Protein AF-A0AAE1VVD5-F1 (afdb_monomer)

Nearest PDB structures (foldseek):
  3zjc-assembly3_E  TM=7.729E-01  e=5.465E-01  Homo sapiens

Mean predicted aligned error: 11.94 Å

Radius of gyration: 43.16 Å; Cα contacts (8 Å, |Δi|>4): 13; chains: 1; bounding box: 102×28×94 Å

Solvent-accessible surface area (backbone atoms only — not comparable to full-atom values): 7181 Å² total; per-residue (Å²): 132,78,80,88,71,78,80,79,81,70,90,81,67,84,54,65,67,60,53,52,48,47,51,50,55,48,51,52,51,50,52,52,50,34,59,75,46,74,68,51,73,96,79,51,72,67,62,52,49,52,55,53,50,51,52,50,51,52,52,52,49,53,55,49,51,55,52,48,49,54,50,50,53,52,53,53,60,68,48,48,60,60,51,55,53,51,53,55,49,52,52,51,52,52,52,52,49,53,52,51,54,50,52,52,50,54,55,50,55,52,48,54,50,53,51,56,55,56,59,64,74,75,114

Organism: NCBI:txid243964

Foldseek 3Di:
DLVPLDADDPPPDPDPVNVVVSVVSNVVSVVVVCVVVVNDDDDDPVNVVVVVVVVVVVVVVVVVVVVVVVVVVVVVVVVVVVVVVVVVVVVVVVVVVVVVVVVVVVVVVVVVVVVVVVVVVVD

InterPro domains:
  IPR006703 AIG1-type guanine nucleotide-binding (G) domain [PF04548] (1-55)
  IPR027417 P-loop containing nucleoside triphosphate hydrolase [G3DSA:3.40.50.300] (1-60)

pLDDT: mean 93.08, std 8.27, range [49.59, 98.19]

Structure (mmCIF, N/CA/C/O backbone):
data_AF-A0AAE1VVD5-F1
#
_entry.id   AF-A0AAE1VVD5-F1
#
loop_
_atom_site.group_PDB
_atom_site.id
_atom_site.type_symbol
_atom_site.label_atom_id
_atom_site.label_alt_id
_atom_site.label_comp_id
_atom_site.label_asym_id
_atom_site.label_entity_id
_atom_site.label_seq_id
_atom_site.pdbx_PDB_ins_code
_atom_site.Cartn_x
_atom_site.Cartn_y
_atom_site.Cartn_z
_atom_site.occupancy
_atom_site.B_iso_or_equiv
_atom_site.auth_seq_id
_atom_site.auth_comp_id
_atom_site.auth_asym_id
_atom_site.auth_atom_id
_atom_site.pdbx_PDB_model_num
ATOM 1 N N . MET A 1 1 ? -30.785 6.783 23.786 1.00 73.50 1 MET A N 1
ATOM 2 C CA . MET A 1 1 ? -30.595 6.586 25.246 1.00 73.50 1 MET A CA 1
ATOM 3 C C . MET A 1 1 ? -29.580 5.465 25.476 1.00 73.50 1 MET A C 1
ATOM 5 O O . MET A 1 1 ? -29.684 4.441 24.811 1.00 73.50 1 MET A O 1
ATOM 9 N N . CYS A 1 2 ? -28.615 5.620 26.391 1.00 88.56 2 CYS A N 1
ATOM 10 C CA . CYS A 1 2 ? -27.529 4.641 26.606 1.00 88.56 2 CYS A CA 1
ATOM 11 C C . CYS A 1 2 ? -27.917 3.406 27.447 1.00 88.56 2 CYS A C 1
ATOM 13 O O . CYS A 1 2 ? -27.106 2.490 27.578 1.00 88.56 2 CYS A O 1
ATOM 15 N N . GLY A 1 3 ? -29.150 3.344 27.965 1.00 88.44 3 GLY A N 1
ATOM 16 C CA . GLY A 1 3 ? -29.723 2.156 28.611 1.00 88.44 3 GLY A CA 1
ATOM 17 C C . GLY A 1 3 ? -29.027 1.741 29.908 1.00 88.44 3 GLY A C 1
ATOM 18 O O . GLY A 1 3 ? -28.883 0.546 30.140 1.00 88.44 3 GLY A O 1
ATOM 19 N N . ASN A 1 4 ? -28.548 2.710 30.697 1.00 89.12 4 ASN A N 1
ATOM 20 C CA . ASN A 1 4 ? -27.816 2.501 31.956 1.00 89.12 4 ASN A CA 1
ATOM 21 C C . ASN A 1 4 ? -26.580 1.588 31.836 1.00 89.12 4 ASN A C 1
ATOM 23 O O . ASN A 1 4 ? -26.132 1.009 32.819 1.00 89.12 4 ASN A O 1
ATOM 27 N N . ARG A 1 5 ? -26.016 1.444 30.630 1.00 93.31 5 ARG A N 1
ATOM 28 C CA . ARG A 1 5 ? -24.746 0.741 30.410 1.00 93.31 5 ARG A CA 1
ATOM 29 C C . ARG A 1 5 ? -23.612 1.682 30.816 1.00 93.31 5 ARG A C 1
ATOM 31 O O . ARG A 1 5 ? -23.274 2.581 30.048 1.00 93.31 5 ARG A O 1
ATOM 38 N N . GLN A 1 6 ? -23.080 1.506 32.021 1.00 93.94 6 GLN A N 1
ATOM 39 C CA . GLN A 1 6 ? -22.030 2.337 32.607 1.00 93.94 6 GLN A CA 1
ATOM 40 C C . GLN A 1 6 ? -20.957 1.443 33.225 1.00 93.94 6 GLN A C 1
ATOM 42 O O . GLN A 1 6 ? -21.284 0.461 33.877 1.00 93.94 6 GLN A O 1
ATOM 47 N N . VAL A 1 7 ? -19.690 1.810 33.037 1.00 94.62 7 VAL A N 1
ATOM 48 C CA . VAL A 1 7 ? -18.535 1.149 33.658 1.00 94.62 7 VAL A CA 1
ATOM 49 C C . VAL A 1 7 ? -17.569 2.227 34.131 1.00 94.62 7 VAL A C 1
ATOM 51 O O . VAL A 1 7 ? -17.400 3.242 33.450 1.00 94.62 7 VAL A O 1
ATOM 54 N N . ILE A 1 8 ? -16.948 2.027 35.292 1.00 95.12 8 ILE A N 1
ATOM 55 C CA . ILE A 1 8 ? -15.956 2.947 35.858 1.00 95.12 8 ILE A CA 1
ATOM 56 C C . ILE A 1 8 ? -14.576 2.297 35.776 1.00 95.12 8 ILE A C 1
ATOM 58 O O . ILE A 1 8 ? -14.381 1.168 36.215 1.00 95.12 8 ILE A O 1
ATOM 62 N N . PHE A 1 9 ? -13.608 3.039 35.240 1.00 97.69 9 PHE A N 1
ATOM 63 C CA . PHE A 1 9 ? -12.223 2.596 35.124 1.00 97.69 9 PHE A CA 1
ATOM 64 C C . PHE A 1 9 ? -11.309 3.401 36.044 1.00 97.69 9 PHE A C 1
ATOM 66 O O . PHE A 1 9 ? -11.267 4.630 35.987 1.00 97.69 9 PHE A O 1
ATOM 73 N N . ASP A 1 10 ? -10.514 2.690 36.839 1.00 97.56 10 ASP A N 1
ATOM 74 C CA . ASP A 1 10 ? -9.346 3.246 37.517 1.00 97.56 10 ASP A CA 1
ATOM 75 C C . ASP A 1 10 ? -8.103 2.984 36.661 1.00 97.56 10 ASP A C 1
ATOM 77 O O . ASP A 1 10 ? -7.392 1.997 36.838 1.00 97.56 10 ASP A O 1
ATOM 81 N N . ASN A 1 11 ? -7.819 3.898 35.732 1.00 97.50 11 ASN A N 1
ATOM 82 C CA . ASN A 1 11 ? -6.675 3.786 34.820 1.00 97.50 11 ASN A CA 1
ATOM 83 C C . ASN A 1 11 ? -5.301 3.869 35.521 1.00 97.50 11 ASN A C 1
ATOM 85 O O . ASN A 1 11 ? -4.276 3.695 34.862 1.00 97.50 11 ASN A O 1
ATOM 89 N N . LYS A 1 12 ? -5.248 4.148 36.834 1.00 97.69 12 LYS A N 1
ATOM 90 C CA . LYS A 1 12 ? -4.001 4.231 37.615 1.00 97.69 12 LYS A CA 1
ATOM 91 C C . LYS A 1 12 ? -3.738 2.984 38.459 1.00 97.69 12 LYS A C 1
ATOM 93 O O . LYS A 1 12 ? -2.624 2.834 38.969 1.00 97.69 12 LYS A O 1
ATOM 98 N N . THR A 1 13 ? -4.715 2.086 38.611 1.00 96.50 13 THR A N 1
ATOM 99 C CA . THR A 1 13 ? -4.542 0.883 39.430 1.00 96.50 13 THR A CA 1
ATOM 100 C C . THR A 1 13 ? -3.426 -0.016 38.888 1.00 96.50 13 THR A C 1
ATOM 102 O O . THR A 1 13 ? -3.302 -0.261 37.684 1.00 96.50 13 THR A O 1
ATOM 105 N N . LYS A 1 14 ? -2.596 -0.544 39.792 1.00 97.56 14 LYS A N 1
ATOM 106 C CA . LYS A 1 14 ? -1.593 -1.579 39.479 1.00 97.56 14 LYS A CA 1
ATOM 107 C C . LYS A 1 14 ? -2.095 -2.992 39.785 1.00 97.56 14 LYS A C 1
ATOM 109 O O . LYS A 1 14 ? -1.458 -3.959 39.379 1.00 97.56 14 LYS A O 1
ATOM 114 N N . ASP A 1 15 ? -3.231 -3.096 40.468 1.00 98.19 15 ASP A N 1
ATOM 115 C CA . ASP A 1 15 ? -3.856 -4.355 40.856 1.00 98.19 15 ASP A CA 1
ATOM 116 C C . ASP A 1 15 ? -4.446 -5.060 39.626 1.00 98.19 15 ASP A C 1
ATOM 118 O O . ASP A 1 15 ? -5.346 -4.545 38.959 1.00 98.19 15 ASP A O 1
ATOM 122 N N . GLN A 1 16 ? -3.921 -6.246 39.323 1.00 97.62 16 GLN A N 1
ATOM 123 C CA . GLN A 1 16 ? -4.340 -7.041 38.170 1.00 97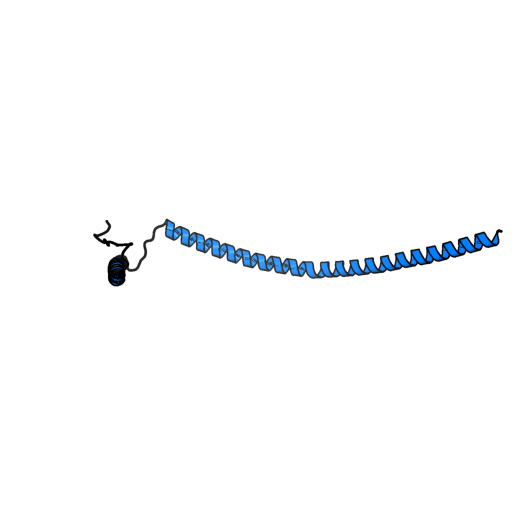.62 16 GLN A CA 1
ATOM 124 C C . GLN A 1 16 ? -5.760 -7.590 38.315 1.00 97.62 16 GLN A C 1
ATOM 126 O O . GLN A 1 16 ? -6.471 -7.699 37.317 1.00 97.62 16 GLN A O 1
ATOM 131 N N . MET A 1 17 ? -6.202 -7.889 39.539 1.00 97.69 17 MET A N 1
ATOM 132 C CA . MET A 1 17 ? -7.558 -8.378 39.781 1.00 97.69 17 MET A CA 1
ATOM 133 C C . MET A 1 17 ? -8.578 -7.281 39.492 1.00 97.69 17 MET A C 1
ATOM 135 O O . MET A 1 17 ? -9.552 -7.537 38.783 1.00 97.69 17 MET A O 1
ATOM 139 N N . LYS A 1 18 ? -8.301 -6.045 39.929 1.00 97.12 18 LYS A N 1
ATOM 140 C CA . LYS A 1 18 ? -9.136 -4.876 39.605 1.00 97.12 18 LYS A CA 1
ATOM 141 C C . LYS A 1 18 ? -9.199 -4.600 38.105 1.00 97.12 18 LYS A C 1
ATOM 143 O O . LYS A 1 18 ? -10.278 -4.344 37.581 1.00 97.12 18 LYS A O 1
ATOM 148 N N . LYS A 1 19 ? -8.072 -4.700 37.390 1.00 97.44 19 LYS A N 1
ATOM 149 C CA . LYS A 1 19 ? -8.061 -4.558 35.920 1.00 97.44 19 LYS A CA 1
ATOM 150 C C . LYS A 1 19 ? -8.917 -5.622 35.240 1.00 97.44 19 LYS A C 1
ATOM 152 O O . LYS A 1 19 ? -9.680 -5.310 34.329 1.00 97.44 19 LYS A O 1
ATOM 157 N N . ALA A 1 20 ? -8.789 -6.874 35.680 1.00 97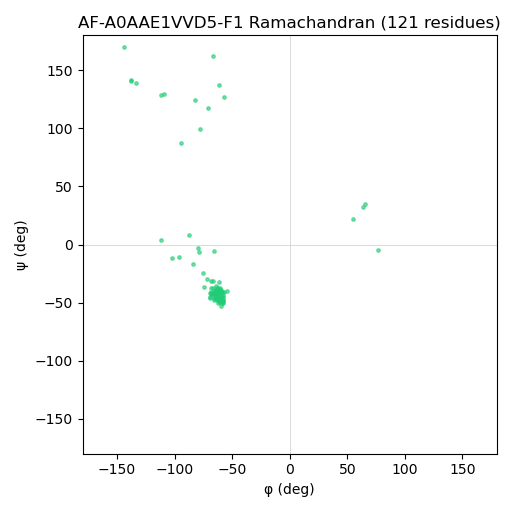.75 20 ALA A N 1
ATOM 158 C CA . ALA A 1 20 ? -9.561 -7.981 35.134 1.00 97.75 20 ALA A CA 1
ATOM 159 C C . ALA A 1 20 ? -11.063 -7.801 35.392 1.00 97.75 20 ALA A C 1
ATOM 161 O O . ALA A 1 20 ? -11.869 -8.068 34.508 1.00 97.75 20 ALA A O 1
ATOM 162 N N . GLU A 1 21 ? -11.443 -7.328 36.578 1.00 97.56 21 GLU A N 1
ATOM 163 C CA . GLU A 1 21 ? -12.831 -7.023 36.923 1.00 97.56 21 GLU A CA 1
ATOM 164 C C . GLU A 1 21 ? -13.419 -5.916 36.043 1.00 97.56 21 GLU A C 1
ATOM 166 O O . GLU A 1 21 ? -14.434 -6.144 35.389 1.00 97.56 21 GLU A O 1
ATOM 171 N N . GLN A 1 22 ? -12.723 -4.785 35.908 1.00 97.69 22 GLN A N 1
ATOM 172 C CA . GLN A 1 22 ? -13.149 -3.671 35.050 1.00 97.69 22 GLN A CA 1
ATOM 173 C C . GLN A 1 22 ? -13.303 -4.089 33.580 1.00 97.69 22 GLN A C 1
ATOM 175 O O . GLN A 1 22 ? -14.269 -3.720 32.908 1.00 97.69 22 GLN A O 1
ATOM 180 N N . LEU A 1 23 ? -12.373 -4.905 33.069 1.00 97.44 23 LEU A N 1
ATOM 181 C CA . LEU A 1 23 ? -12.465 -5.441 31.712 1.00 97.44 23 LEU A CA 1
ATOM 182 C C . LEU A 1 23 ? -13.662 -6.390 31.554 1.00 97.44 23 LEU A C 1
ATOM 184 O O . LEU A 1 23 ? -14.362 -6.321 30.542 1.00 97.44 23 LEU A O 1
ATOM 188 N N . ARG A 1 24 ? -13.918 -7.260 32.541 1.00 97.81 24 ARG A N 1
ATOM 189 C CA . ARG A 1 24 ? -15.080 -8.164 32.531 1.00 97.81 24 ARG A CA 1
ATOM 190 C C . ARG A 1 24 ? -16.393 -7.385 32.483 1.00 97.81 24 ARG A C 1
ATOM 192 O O . ARG A 1 24 ? -17.254 -7.735 31.678 1.00 97.81 24 ARG A O 1
ATOM 199 N N . GLU A 1 25 ? -16.535 -6.329 33.280 1.00 97.44 25 GLU A N 1
ATOM 200 C CA . GLU A 1 25 ? -17.728 -5.470 33.275 1.00 97.44 25 GLU A CA 1
ATOM 201 C C . GLU A 1 25 ? -17.948 -4.796 31.913 1.00 97.44 25 GLU A C 1
ATOM 203 O O . GLU A 1 25 ? -19.055 -4.825 31.366 1.00 97.44 25 GLU A O 1
ATOM 208 N N . LEU A 1 26 ? -16.886 -4.252 31.310 1.00 97.75 26 LEU A N 1
ATOM 209 C CA . LEU A 1 26 ? -16.960 -3.665 29.971 1.00 97.75 26 LEU A CA 1
ATOM 210 C C . LEU A 1 26 ? -17.420 -4.687 28.926 1.00 97.75 26 LEU A C 1
ATOM 212 O O . LEU A 1 26 ? -18.356 -4.420 28.168 1.00 97.75 26 LEU A O 1
ATOM 216 N N . LEU A 1 27 ? -16.789 -5.862 28.897 1.00 97.75 27 LEU A N 1
ATOM 217 C CA . LEU A 1 27 ? -17.121 -6.915 27.939 1.00 97.75 27 LEU A CA 1
ATOM 218 C C . LEU A 1 27 ? -18.547 -7.440 28.132 1.00 97.75 27 LEU A C 1
ATOM 220 O O . LEU A 1 27 ? -19.226 -7.716 27.142 1.00 97.75 27 LEU A O 1
ATOM 224 N N . PHE A 1 28 ? -19.033 -7.515 29.373 1.00 96.94 28 PHE A N 1
ATOM 225 C CA . PHE A 1 28 ? -20.424 -7.856 29.663 1.00 96.94 28 PHE A CA 1
ATOM 226 C C . PHE A 1 28 ? -21.390 -6.875 28.987 1.00 96.94 28 PHE A C 1
ATOM 228 O O . PHE A 1 28 ? -22.287 -7.291 28.247 1.00 96.94 28 PHE A O 1
ATOM 235 N N . HIS A 1 29 ? -21.175 -5.567 29.156 1.00 96.31 29 HIS A N 1
ATOM 236 C CA . HIS A 1 29 ? -22.017 -4.556 28.517 1.00 96.31 29 HIS A CA 1
ATOM 237 C C . HIS A 1 29 ? -21.920 -4.573 26.991 1.00 96.31 29 HIS A C 1
ATOM 239 O O . HIS A 1 29 ? -22.953 -4.454 26.327 1.00 96.31 29 HIS A O 1
ATOM 245 N N . VAL A 1 30 ? -20.720 -4.748 26.430 1.00 95.69 30 VAL A N 1
ATOM 246 C CA . VAL A 1 30 ? -20.520 -4.877 24.978 1.00 95.69 30 VAL A CA 1
ATOM 247 C C . VAL A 1 30 ? -21.297 -6.075 24.437 1.00 95.69 30 VAL A C 1
ATOM 249 O O . VAL A 1 30 ? -22.066 -5.915 23.491 1.00 95.69 30 VAL A O 1
ATOM 252 N N . ASN A 1 31 ? -21.181 -7.245 25.067 1.00 96.38 31 ASN A N 1
ATOM 253 C CA . ASN A 1 31 ? -21.889 -8.449 24.635 1.00 96.38 31 ASN A CA 1
ATOM 254 C C . ASN A 1 31 ? -23.415 -8.260 24.681 1.00 96.38 31 ASN A C 1
ATOM 256 O O . ASN A 1 31 ? -24.117 -8.638 23.744 1.00 96.38 31 ASN A O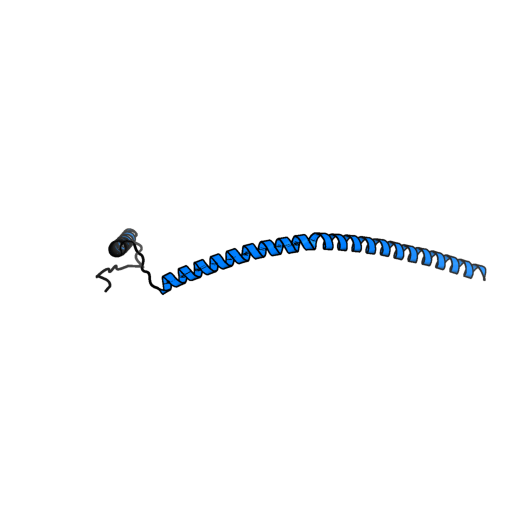 1
ATOM 260 N N . MET A 1 32 ? -23.937 -7.581 25.709 1.00 94.75 32 MET A N 1
ATOM 261 C CA . MET A 1 32 ? -25.354 -7.209 25.743 1.00 94.75 32 MET A CA 1
ATOM 262 C C . MET A 1 32 ? -25.759 -6.304 24.571 1.00 94.75 32 MET A C 1
ATOM 264 O O . MET A 1 32 ? -26.859 -6.453 24.044 1.00 94.75 32 MET A O 1
ATOM 268 N N . VAL A 1 33 ? -24.914 -5.347 24.165 1.00 95.06 33 VAL A N 1
ATOM 269 C CA . VAL A 1 33 ? -25.198 -4.484 23.002 1.00 95.06 33 VAL A CA 1
ATOM 270 C C . VAL A 1 33 ? -25.226 -5.307 21.720 1.00 95.06 33 VAL A C 1
ATOM 272 O O . VAL A 1 33 ? -26.161 -5.168 20.937 1.00 95.06 33 VAL A O 1
ATOM 275 N N . VAL A 1 34 ? -24.241 -6.186 21.532 1.00 95.62 34 VAL A N 1
ATOM 276 C CA . VAL A 1 34 ? -24.150 -7.068 20.363 1.00 95.62 34 VAL A CA 1
ATOM 277 C C . VAL A 1 34 ? -25.401 -7.938 20.255 1.00 95.62 34 VAL A C 1
ATOM 279 O O . VAL A 1 34 ? -26.033 -7.957 19.203 1.00 95.62 34 VAL A O 1
ATOM 282 N N . GLN A 1 35 ? -25.818 -8.588 21.344 1.00 95.00 35 GLN A N 1
ATOM 283 C CA . GLN A 1 35 ? -27.029 -9.414 21.359 1.00 95.00 35 GLN A CA 1
ATOM 284 C C . GLN A 1 35 ? -28.292 -8.599 21.059 1.00 95.00 35 GLN A C 1
ATOM 286 O O . GLN A 1 35 ? -29.088 -8.997 20.211 1.00 95.00 35 GLN A O 1
ATOM 291 N N . LYS A 1 36 ? -28.457 -7.427 21.691 1.00 93.88 36 LYS A N 1
ATOM 292 C CA . LYS A 1 36 ? -29.608 -6.541 21.437 1.00 93.88 36 LYS A CA 1
ATOM 293 C C . LYS A 1 36 ? -29.672 -6.045 19.994 1.00 93.88 36 LYS A C 1
ATOM 295 O O . LYS A 1 36 ? -30.764 -5.855 19.473 1.00 93.88 36 LYS A O 1
ATOM 300 N N . ASN A 1 37 ? -28.523 -5.867 19.351 1.00 94.38 37 ASN A N 1
ATOM 301 C CA . ASN A 1 37 ? -28.435 -5.440 17.958 1.00 94.38 37 ASN A CA 1
ATOM 302 C C . ASN A 1 37 ? -28.474 -6.620 16.966 1.00 94.38 37 ASN A C 1
ATOM 304 O O . ASN A 1 37 ? -28.224 -6.431 15.776 1.00 94.38 37 ASN A O 1
ATOM 308 N N . GLY A 1 38 ? -28.746 -7.848 17.426 1.00 95.06 38 GLY A N 1
ATOM 309 C CA . GLY A 1 38 ? -28.783 -9.035 16.565 1.00 95.06 38 GLY A CA 1
ATOM 310 C C . GLY A 1 38 ? -27.430 -9.358 15.927 1.00 95.06 38 GLY A C 1
ATOM 311 O O . GLY A 1 38 ? -27.373 -9.796 14.782 1.00 95.06 38 GLY A O 1
ATOM 312 N N . GLY A 1 39 ? -26.335 -9.064 16.629 1.00 94.69 39 GLY A N 1
ATOM 313 C CA . GLY A 1 39 ? -24.969 -9.233 16.136 1.00 94.69 39 GLY A CA 1
ATOM 314 C C . GLY A 1 39 ? -24.511 -8.152 15.157 1.00 94.69 39 GLY A C 1
ATOM 315 O O . GLY A 1 39 ? -23.347 -8.152 14.761 1.00 94.69 39 GLY A O 1
ATOM 316 N N . LYS A 1 40 ? -25.388 -7.219 14.765 1.00 91.38 40 LYS A N 1
ATOM 317 C CA . LYS A 1 40 ? -25.054 -6.202 13.770 1.00 91.38 40 LYS A CA 1
ATOM 318 C C . LYS A 1 40 ? -24.293 -5.041 14.420 1.00 91.38 40 LYS A C 1
ATOM 320 O O . LYS A 1 40 ? -24.790 -4.442 15.381 1.00 91.38 40 LYS A O 1
ATOM 325 N N . PRO A 1 41 ? -23.096 -4.701 13.914 1.00 91.44 41 PRO A N 1
ATOM 326 C CA . PRO A 1 41 ? -22.393 -3.508 14.350 1.00 91.44 41 PRO A CA 1
ATOM 327 C C . PRO A 1 41 ? -23.161 -2.255 13.925 1.00 91.44 41 PRO A C 1
ATOM 329 O O . PRO A 1 41 ? -24.019 -2.286 13.038 1.00 91.44 41 PRO A O 1
ATOM 332 N N . TYR A 1 42 ? -22.831 -1.133 14.560 1.00 91.31 42 TYR A N 1
ATOM 333 C CA . TYR A 1 42 ? -23.360 0.159 14.150 1.00 91.31 42 TYR A CA 1
ATOM 334 C C . TYR A 1 42 ? -23.022 0.420 12.679 1.00 91.31 42 TYR A C 1
ATOM 336 O O . TYR A 1 42 ? -21.865 0.323 12.273 1.00 91.31 42 TYR A O 1
ATOM 344 N N . THR A 1 43 ? -24.053 0.726 11.899 1.00 89.19 43 THR A N 1
ATOM 345 C CA . THR A 1 43 ? -23.961 0.970 10.462 1.00 89.19 43 THR A CA 1
ATOM 346 C C . THR A 1 43 ? -24.839 2.172 10.133 1.00 89.19 43 THR A C 1
ATOM 348 O O . THR A 1 43 ? -25.909 2.332 10.724 1.00 89.19 43 THR A O 1
ATOM 351 N N . ASN A 1 44 ? -24.366 3.028 9.235 1.00 92.12 44 ASN A N 1
ATOM 352 C CA . ASN A 1 44 ? -25.119 4.135 8.661 1.00 92.12 44 ASN A CA 1
ATOM 353 C C . ASN A 1 44 ? -24.726 4.305 7.187 1.00 92.12 44 ASN A C 1
ATOM 355 O O . ASN A 1 44 ? -23.735 3.721 6.742 1.00 92.12 44 ASN A O 1
ATOM 359 N N . ASP A 1 45 ? -25.471 5.145 6.475 1.00 89.62 45 ASP A N 1
ATOM 360 C CA . ASP A 1 45 ? -25.314 5.363 5.034 1.00 89.62 45 ASP A CA 1
ATOM 361 C C . ASP A 1 45 ? -23.876 5.749 4.655 1.00 89.62 45 ASP A C 1
ATOM 363 O O . ASP A 1 45 ? -23.323 5.219 3.699 1.00 89.62 45 ASP A O 1
ATOM 367 N N . VAL A 1 46 ? -23.221 6.586 5.468 1.00 89.56 46 VAL A N 1
ATOM 368 C CA . VAL A 1 46 ? -21.828 7.011 5.242 1.00 89.56 46 VAL A CA 1
ATOM 369 C C . VAL A 1 46 ? -20.849 5.837 5.363 1.00 89.56 46 VAL A C 1
ATOM 371 O O . VAL A 1 46 ? -19.936 5.707 4.554 1.00 89.56 46 VAL A O 1
ATOM 374 N N . ILE A 1 47 ? -21.019 4.960 6.359 1.00 90.44 47 ILE A N 1
ATOM 375 C CA . ILE A 1 47 ? -20.158 3.779 6.542 1.00 90.44 47 ILE A CA 1
ATOM 376 C C . ILE A 1 47 ? -20.345 2.791 5.385 1.00 90.44 47 ILE A C 1
ATOM 378 O O . ILE A 1 47 ? -19.381 2.148 4.966 1.00 90.44 47 ILE A O 1
ATOM 382 N N . GLU A 1 48 ? -21.569 2.635 4.884 1.00 91.06 48 GLU A N 1
ATOM 383 C CA . GLU A 1 48 ? -21.840 1.777 3.729 1.00 91.06 48 GLU A CA 1
ATOM 384 C C . GLU A 1 48 ? -21.256 2.368 2.445 1.00 91.06 48 GLU A C 1
ATOM 386 O O . GLU A 1 48 ? -20.577 1.655 1.705 1.00 91.06 48 GLU A O 1
ATOM 391 N N . GLU A 1 49 ? -21.441 3.668 2.222 1.00 91.06 49 GLU A N 1
ATOM 392 C CA . GLU A 1 49 ? -20.896 4.381 1.070 1.00 91.06 49 GLU A CA 1
ATOM 393 C C . GLU A 1 49 ? -19.372 4.264 1.016 1.00 91.06 49 GLU A C 1
ATOM 395 O O . GLU A 1 49 ? -18.845 3.840 -0.010 1.00 91.06 49 GLU A O 1
ATOM 400 N N . VAL A 1 50 ? -18.674 4.512 2.131 1.00 93.06 50 VAL A N 1
ATOM 401 C CA . VAL A 1 50 ? -17.207 4.393 2.209 1.00 93.06 50 VAL A CA 1
ATOM 402 C C . VAL A 1 50 ? -16.726 2.987 1.839 1.00 93.06 50 VAL A C 1
ATOM 404 O O . VAL A 1 50 ? -15.770 2.838 1.079 1.00 93.06 50 VAL A O 1
ATOM 407 N N . LYS A 1 51 ? -17.395 1.932 2.322 1.00 91.38 51 LYS A N 1
ATOM 408 C CA . LYS A 1 51 ? -17.035 0.547 1.965 1.00 91.38 51 LYS A CA 1
ATOM 409 C C . LYS A 1 51 ? -17.233 0.278 0.476 1.00 91.38 51 LYS A C 1
ATOM 411 O O . LYS A 1 51 ? -16.422 -0.405 -0.147 1.00 91.38 51 LYS A O 1
ATOM 416 N N . VAL A 1 52 ? -18.318 0.795 -0.097 1.00 92.88 52 VAL A N 1
ATOM 417 C CA . VAL A 1 52 ? -18.618 0.638 -1.523 1.00 92.88 52 VAL A CA 1
ATOM 418 C C . VAL A 1 52 ? -17.617 1.410 -2.380 1.00 92.88 52 VAL A C 1
ATOM 420 O O . VAL A 1 52 ? -17.161 0.876 -3.392 1.00 92.88 52 VAL A O 1
ATOM 423 N N . THR A 1 53 ? -17.261 2.640 -2.005 1.00 93.56 53 THR A N 1
ATOM 424 C CA . THR A 1 53 ? -16.270 3.440 -2.735 1.00 93.56 53 THR A CA 1
ATOM 425 C C . THR A 1 53 ? -14.894 2.798 -2.663 1.00 93.56 53 THR A C 1
ATOM 427 O O . THR A 1 53 ? -14.259 2.641 -3.699 1.00 93.56 53 THR A O 1
ATOM 430 N N . GLU A 1 54 ? -14.475 2.319 -1.490 1.00 95.06 54 GLU A N 1
ATOM 431 C CA . GLU A 1 54 ? -13.186 1.646 -1.318 1.00 95.06 54 GLU A CA 1
ATOM 432 C C . GLU A 1 54 ? -13.089 0.376 -2.179 1.00 95.06 54 GLU A C 1
ATOM 434 O O . GLU A 1 54 ? -12.103 0.173 -2.889 1.00 95.06 54 GLU A O 1
ATOM 439 N N . LEU A 1 55 ? -14.141 -0.451 -2.202 1.00 95.00 55 LEU A N 1
ATOM 440 C CA . LEU A 1 55 ? -14.194 -1.634 -3.067 1.00 95.00 55 LEU A CA 1
ATOM 441 C C . LEU A 1 55 ? -14.143 -1.271 -4.558 1.00 95.00 55 LEU A C 1
ATOM 443 O O . LEU A 1 55 ? -13.448 -1.934 -5.331 1.00 95.00 55 LEU A O 1
ATOM 447 N N . LYS A 1 56 ? -14.855 -0.217 -4.977 1.00 94.94 56 LYS A N 1
ATOM 448 C CA . LYS A 1 56 ? -14.824 0.264 -6.368 1.00 94.94 56 LYS A CA 1
ATOM 449 C C . LYS A 1 56 ? -13.436 0.762 -6.761 1.00 94.94 56 LYS A C 1
ATOM 451 O O . LYS A 1 56 ? -12.954 0.406 -7.834 1.00 94.94 56 LYS A O 1
ATOM 456 N N . GLU A 1 57 ? -12.789 1.541 -5.901 1.00 95.69 57 GLU A N 1
ATOM 457 C CA . GLU A 1 57 ? -11.437 2.055 -6.129 1.00 95.69 57 GLU A CA 1
ATOM 458 C C . GLU A 1 57 ? -10.409 0.925 -6.224 1.00 95.69 57 GLU A C 1
ATOM 460 O O . GLU A 1 57 ? -9.545 0.948 -7.103 1.00 95.69 57 GLU A O 1
ATOM 465 N N . GLN A 1 58 ? -10.514 -0.094 -5.364 1.00 95.00 58 GLN A N 1
ATOM 466 C CA . GLN A 1 58 ? -9.652 -1.275 -5.429 1.00 95.00 58 GLN A CA 1
ATOM 467 C C . GLN A 1 58 ? -9.828 -2.035 -6.748 1.00 95.00 58 GLN A C 1
ATOM 469 O O . GLN A 1 58 ? -8.837 -2.377 -7.395 1.00 95.00 58 GLN A O 1
ATOM 474 N N . LEU A 1 59 ? -11.071 -2.251 -7.188 1.00 94.94 59 LEU A N 1
ATOM 475 C CA . LEU A 1 59 ? -11.351 -2.951 -8.442 1.00 94.94 59 LEU A CA 1
ATOM 476 C C . LEU A 1 59 ? -10.847 -2.167 -9.663 1.00 94.94 59 LEU A C 1
ATOM 478 O O . LEU A 1 59 ? -10.250 -2.746 -10.571 1.00 94.94 59 LEU A O 1
ATOM 482 N N . GLN A 1 60 ? -11.049 -0.848 -9.675 1.00 94.75 60 GLN A N 1
ATOM 483 C CA . GLN A 1 60 ? -10.531 0.024 -10.730 1.00 94.75 60 GLN A CA 1
ATOM 484 C C . GLN A 1 60 ? -9.003 -0.007 -10.788 1.00 94.75 60 GLN A C 1
ATOM 486 O O . GLN A 1 60 ? -8.433 -0.139 -11.870 1.00 94.75 60 GLN A O 1
ATOM 491 N N . ARG A 1 61 ? -8.339 0.062 -9.629 1.00 95.69 61 ARG A N 1
ATOM 492 C CA . ARG A 1 61 ? -6.879 -0.027 -9.533 1.00 95.69 61 ARG A CA 1
ATOM 493 C C . ARG A 1 61 ? -6.362 -1.352 -10.083 1.00 95.69 61 ARG A C 1
ATOM 495 O O . ARG A 1 61 ? -5.430 -1.341 -10.879 1.00 95.69 61 ARG A O 1
ATOM 502 N N . TRP A 1 62 ? -6.998 -2.463 -9.715 1.00 94.25 62 TRP A N 1
ATOM 503 C CA . TRP A 1 62 ? -6.623 -3.791 -10.199 1.00 94.25 62 TRP A CA 1
ATOM 504 C C . TRP A 1 62 ? -6.783 -3.917 -11.721 1.00 94.25 62 TRP A C 1
ATOM 506 O O . TRP A 1 62 ? -5.880 -4.385 -12.410 1.00 94.25 62 TRP A O 1
ATOM 516 N N . SER A 1 63 ? -7.891 -3.409 -12.270 1.00 92.00 63 SER A N 1
ATOM 517 C CA . SER A 1 63 ? -8.109 -3.380 -13.721 1.00 92.00 63 SER A CA 1
ATOM 518 C C . SER A 1 63 ? -7.054 -2.549 -14.456 1.00 92.00 63 SER A C 1
ATOM 520 O O . SER A 1 63 ? -6.634 -2.918 -15.553 1.00 92.00 63 SER A O 1
ATOM 522 N N . PHE A 1 64 ? -6.653 -1.414 -13.886 1.00 93.06 64 PHE A N 1
ATOM 523 C CA . PHE A 1 64 ? -5.645 -0.538 -14.472 1.00 93.06 64 PHE A CA 1
ATOM 524 C C . PHE A 1 64 ? -4.255 -1.176 -14.438 1.00 93.06 64 PHE A C 1
ATOM 526 O O . PHE A 1 64 ? -3.527 -1.119 -15.425 1.00 93.06 64 PHE A O 1
ATOM 533 N N . GLU A 1 65 ? -3.905 -1.829 -13.331 1.00 93.94 65 GLU A N 1
ATOM 534 C CA . GLU A 1 65 ? -2.633 -2.531 -13.167 1.00 93.94 65 GLU A CA 1
ATOM 535 C C . GLU A 1 65 ? -2.466 -3.662 -14.193 1.00 93.94 65 GLU A C 1
ATOM 537 O O . GLU A 1 65 ? -1.415 -3.767 -14.830 1.00 93.94 65 GLU A O 1
ATOM 542 N N . GLU A 1 66 ? -3.524 -4.439 -14.441 1.00 93.31 66 GLU A N 1
ATOM 543 C CA . GLU A 1 66 ? -3.505 -5.503 -15.450 1.00 93.31 66 GLU A CA 1
ATOM 544 C C . GLU A 1 66 ? -3.296 -4.940 -16.869 1.00 93.31 66 GLU A C 1
ATOM 546 O O . GLU A 1 66 ? -2.457 -5.429 -17.632 1.00 93.31 66 GLU A O 1
ATOM 551 N N . GLN A 1 67 ? -3.989 -3.848 -17.214 1.00 93.94 67 GLN A N 1
ATOM 552 C CA . GLN A 1 67 ? -3.781 -3.161 -18.495 1.00 93.94 67 GLN A CA 1
ATOM 553 C C . GLN A 1 67 ? -2.360 -2.600 -18.621 1.00 93.94 67 GLN A C 1
ATOM 555 O O . GLN A 1 67 ? -1.717 -2.745 -19.664 1.00 93.94 67 GLN A O 1
ATOM 560 N N . HIS A 1 68 ? -1.846 -1.991 -1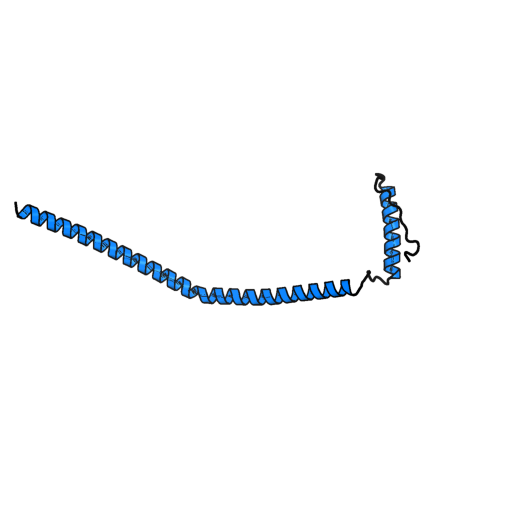7.552 1.00 93.50 68 HIS A N 1
ATOM 561 C CA . HIS A 1 68 ? -0.494 -1.443 -17.497 1.00 93.50 68 HIS A CA 1
ATOM 562 C C . HIS A 1 68 ? 0.567 -2.514 -17.711 1.00 93.50 68 HIS A C 1
ATOM 564 O O . HIS A 1 68 ? 1.534 -2.284 -18.443 1.00 93.50 68 HIS A O 1
ATOM 570 N N . LYS A 1 69 ? 0.379 -3.696 -17.122 1.00 95.75 69 LYS A N 1
ATOM 571 C CA . LYS A 1 69 ? 1.266 -4.839 -17.316 1.00 95.75 69 LYS A CA 1
ATOM 572 C C . LYS A 1 69 ? 1.311 -5.261 -18.786 1.00 95.75 69 LYS A C 1
ATOM 574 O O . LYS A 1 69 ? 2.400 -5.343 -19.355 1.00 95.75 69 LYS A O 1
ATOM 579 N N . GLY A 1 70 ? 0.150 -5.420 -19.425 1.00 94.38 70 GLY A N 1
ATOM 580 C CA . GLY A 1 70 ? 0.065 -5.780 -20.845 1.00 94.38 70 GLY A CA 1
ATOM 581 C C . GLY A 1 70 ? 0.717 -4.746 -21.771 1.00 94.38 70 GLY A C 1
ATOM 582 O O . GLY A 1 70 ? 1.476 -5.103 -22.680 1.00 94.38 70 GLY A O 1
ATOM 583 N N . ILE A 1 71 ? 0.493 -3.452 -21.518 1.00 95.50 71 ILE A N 1
ATOM 584 C CA . ILE A 1 71 ? 1.146 -2.365 -22.266 1.00 95.50 71 ILE A CA 1
ATOM 585 C C . ILE A 1 71 ? 2.6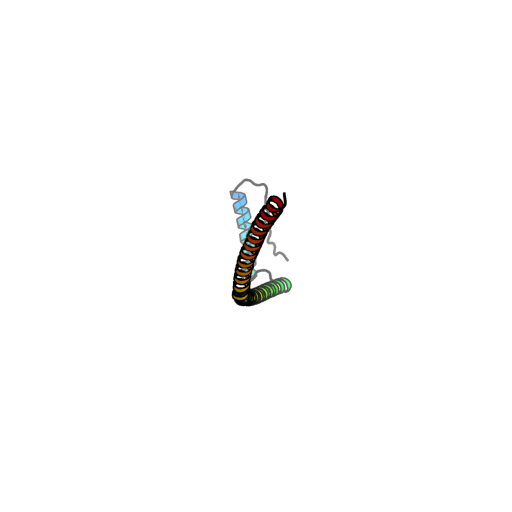63 -2.419 -22.067 1.00 95.50 71 ILE A C 1
ATOM 587 O O . ILE A 1 71 ? 3.414 -2.341 -23.039 1.00 95.50 71 ILE A O 1
ATOM 591 N N . THR A 1 72 ? 3.122 -2.595 -20.828 1.00 96.69 72 THR A N 1
ATOM 592 C CA . THR A 1 72 ? 4.550 -2.651 -20.488 1.00 96.69 72 THR A CA 1
ATOM 593 C C . THR A 1 72 ? 5.249 -3.802 -21.209 1.00 96.69 72 THR A C 1
ATOM 595 O O . THR A 1 72 ? 6.301 -3.604 -21.817 1.00 96.69 72 THR A O 1
ATOM 598 N N . GLU A 1 73 ? 4.657 -4.996 -21.205 1.00 96.25 73 GLU A N 1
ATOM 599 C CA . GLU A 1 73 ? 5.188 -6.164 -21.916 1.00 96.25 73 GLU A CA 1
ATOM 600 C C . GLU A 1 73 ? 5.193 -5.957 -23.439 1.00 96.25 73 GLU A C 1
ATOM 602 O O . GLU A 1 73 ? 6.169 -6.289 -24.123 1.00 96.25 73 GLU A O 1
ATOM 607 N N . THR A 1 74 ? 4.142 -5.336 -23.978 1.00 96.62 74 THR A N 1
ATOM 608 C CA . THR A 1 74 ? 4.045 -5.003 -25.406 1.00 96.62 74 THR A CA 1
ATOM 609 C C . THR A 1 74 ? 5.128 -4.010 -25.825 1.00 96.62 74 THR A C 1
ATOM 611 O O . THR A 1 74 ? 5.817 -4.222 -26.821 1.00 96.62 74 THR A O 1
ATOM 614 N N . VAL A 1 75 ? 5.326 -2.934 -25.064 1.00 96.81 75 VAL A N 1
ATOM 615 C CA . VAL A 1 75 ? 6.377 -1.947 -25.341 1.00 96.81 75 VAL A CA 1
ATOM 616 C C . VAL A 1 75 ? 7.756 -2.596 -25.226 1.00 96.81 75 VAL A C 1
ATOM 618 O O . VAL A 1 75 ? 8.577 -2.454 -26.132 1.00 96.81 75 VAL A O 1
ATOM 621 N N . LYS A 1 76 ? 7.994 -3.380 -24.168 1.00 96.94 76 LYS A N 1
ATOM 622 C CA . LYS A 1 76 ? 9.260 -4.094 -23.959 1.00 96.94 76 LYS A CA 1
ATOM 623 C C . LYS A 1 76 ? 9.589 -5.035 -25.120 1.00 96.94 76 LYS A C 1
ATOM 625 O O . LYS A 1 76 ? 10.726 -5.047 -25.586 1.00 96.94 76 LYS A O 1
ATOM 630 N N . SER A 1 77 ? 8.615 -5.809 -25.600 1.00 95.56 77 SER A N 1
ATOM 631 C CA . SER A 1 77 ? 8.823 -6.737 -26.721 1.00 95.56 77 SER A CA 1
ATOM 632 C C . SER A 1 77 ? 9.068 -6.010 -28.046 1.00 95.56 77 SER A C 1
ATOM 634 O O . SER A 1 77 ? 9.988 -6.385 -28.772 1.00 95.56 77 SER A O 1
ATOM 636 N N . LYS A 1 78 ? 8.335 -4.925 -28.333 1.00 96.12 78 LYS A N 1
ATOM 637 C CA . LYS A 1 78 ? 8.530 -4.125 -29.555 1.00 96.12 78 LYS A CA 1
ATOM 638 C C . LYS A 1 78 ? 9.869 -3.387 -29.601 1.00 96.12 78 LYS A C 1
ATOM 640 O O . LYS A 1 78 ? 10.402 -3.186 -30.687 1.00 96.12 78 LYS A O 1
ATOM 645 N N . LEU A 1 79 ? 10.412 -2.985 -28.452 1.00 96.75 79 LEU A N 1
ATOM 646 C CA . LEU A 1 79 ? 11.689 -2.263 -28.379 1.00 96.75 79 LEU A CA 1
ATOM 647 C C . LEU A 1 79 ? 12.919 -3.178 -28.386 1.00 96.75 79 LEU A C 1
ATOM 649 O O . LEU A 1 79 ? 14.016 -2.705 -28.672 1.00 96.75 79 LEU A O 1
ATOM 653 N N . LYS A 1 80 ? 12.757 -4.477 -28.114 1.00 96.88 80 LYS A N 1
ATOM 654 C CA . LYS A 1 80 ? 13.873 -5.425 -27.995 1.00 96.88 80 LYS A CA 1
ATOM 655 C C . LYS A 1 80 ? 14.718 -5.524 -29.271 1.00 96.88 80 LYS A C 1
ATOM 657 O O . LYS A 1 80 ? 15.933 -5.357 -29.211 1.00 96.88 80 LYS A O 1
ATOM 662 N N . GLU A 1 81 ? 14.081 -5.779 -30.413 1.00 95.94 81 GLU A N 1
ATOM 663 C CA . GLU A 1 81 ? 14.788 -5.981 -31.687 1.00 95.94 81 GLU A CA 1
ATOM 664 C C . GLU A 1 81 ? 15.438 -4.693 -32.227 1.00 95.94 81 GLU A C 1
ATOM 666 O O . GLU A 1 81 ? 16.618 -4.731 -32.584 1.00 95.94 81 GLU A O 1
ATOM 671 N N . PRO A 1 82 ? 14.754 -3.526 -32.241 1.00 97.12 82 PRO A N 1
ATOM 672 C CA . PRO A 1 82 ? 15.382 -2.275 -32.664 1.00 97.12 82 PRO A CA 1
ATOM 673 C C . PRO A 1 82 ? 16.606 -1.897 -31.827 1.00 97.12 82 PRO A C 1
ATOM 675 O O . PRO A 1 82 ? 17.610 -1.467 -32.391 1.00 97.12 82 PRO A O 1
ATOM 678 N N . LEU A 1 83 ? 16.555 -2.089 -30.502 1.00 97.44 83 LEU A N 1
ATOM 679 C CA . LEU A 1 83 ? 17.693 -1.816 -29.620 1.00 97.44 83 LEU A CA 1
ATOM 680 C C . LEU A 1 83 ? 18.900 -2.681 -29.983 1.00 97.44 83 LEU A C 1
ATOM 682 O O . LEU A 1 83 ? 19.994 -2.152 -30.168 1.00 97.44 83 LEU A O 1
ATOM 686 N N . HIS A 1 84 ? 18.689 -3.987 -30.159 1.00 97.50 84 HIS A N 1
ATOM 687 C CA . HIS A 1 84 ? 19.767 -4.898 -30.532 1.00 97.50 84 HIS A CA 1
ATOM 688 C C . HIS A 1 84 ? 20.353 -4.569 -31.915 1.00 97.50 84 HIS A C 1
ATOM 690 O O . HIS A 1 84 ? 21.568 -4.603 -32.120 1.00 97.50 84 HIS A O 1
ATOM 696 N N . SER A 1 85 ? 19.502 -4.188 -32.872 1.00 97.75 85 SER A N 1
ATOM 697 C CA . SER A 1 85 ? 19.954 -3.756 -34.197 1.00 97.75 85 SER A CA 1
ATOM 698 C C . SER A 1 85 ? 20.803 -2.481 -34.135 1.00 97.75 85 SER A C 1
ATOM 700 O O . SER A 1 85 ? 21.826 -2.401 -34.817 1.00 97.75 85 SER A O 1
ATOM 702 N N . LEU A 1 86 ? 20.398 -1.490 -33.336 1.00 97.50 86 LEU A N 1
ATOM 703 C CA . LEU A 1 86 ? 21.146 -0.240 -33.164 1.00 97.50 86 LEU A CA 1
ATOM 704 C C . LEU A 1 86 ? 22.492 -0.471 -32.473 1.00 97.50 86 LEU A C 1
ATOM 706 O O . LEU A 1 86 ? 23.499 0.083 -32.904 1.00 97.50 86 LEU A O 1
ATOM 710 N N . GLU A 1 87 ? 22.530 -1.324 -31.452 1.00 97.75 87 GLU A N 1
ATOM 711 C CA . GLU A 1 87 ? 23.766 -1.714 -30.766 1.00 97.75 87 GLU A CA 1
ATOM 712 C C . GLU A 1 87 ? 24.769 -2.342 -31.746 1.00 97.75 87 GLU A C 1
ATOM 714 O O . GLU A 1 87 ? 25.913 -1.898 -31.851 1.00 97.75 87 GLU A O 1
ATOM 719 N N . LYS A 1 88 ? 24.305 -3.277 -32.582 1.00 98.12 88 LYS A N 1
ATOM 720 C CA . LYS A 1 88 ? 25.128 -3.904 -33.624 1.00 98.12 88 LYS A CA 1
ATOM 721 C C . LYS A 1 88 ? 25.614 -2.912 -34.685 1.00 98.12 88 LYS A C 1
ATOM 723 O O . LYS A 1 88 ? 26.725 -3.048 -35.198 1.00 98.12 88 LYS A O 1
ATOM 728 N N . GLN A 1 89 ? 24.785 -1.940 -35.069 1.00 98.12 89 GLN A N 1
ATOM 729 C CA . GLN A 1 89 ? 25.199 -0.885 -36.000 1.00 98.12 89 GLN A CA 1
ATOM 730 C C . GLN A 1 89 ? 26.277 0.007 -35.379 1.00 98.12 89 GLN A C 1
ATOM 732 O O . GLN A 1 89 ? 27.269 0.307 -36.041 1.00 98.12 89 GLN A O 1
ATOM 737 N N . LEU A 1 90 ? 26.125 0.362 -34.103 1.00 97.81 90 LEU A N 1
ATOM 738 C CA . LEU A 1 90 ? 27.092 1.177 -33.376 1.00 97.81 90 LEU A CA 1
ATOM 739 C C . LEU A 1 90 ? 28.461 0.491 -33.272 1.00 97.81 90 LEU A C 1
ATOM 741 O O . LEU A 1 90 ? 29.489 1.145 -33.436 1.00 97.81 90 LEU A O 1
ATOM 745 N N . GLU A 1 91 ? 28.493 -0.820 -33.037 1.00 97.75 91 GLU A N 1
ATOM 746 C CA . GLU A 1 91 ? 29.740 -1.594 -33.021 1.00 97.75 91 GLU A CA 1
ATOM 747 C C . GLU A 1 91 ? 30.440 -1.608 -34.381 1.00 97.75 91 GLU A C 1
ATOM 749 O O . GLU A 1 91 ? 31.649 -1.377 -34.457 1.00 97.75 91 GLU A O 1
ATOM 754 N N . LYS A 1 92 ? 29.685 -1.827 -35.465 1.00 97.88 92 LYS A N 1
ATOM 755 C CA . LYS A 1 92 ? 30.231 -1.802 -36.830 1.00 97.88 92 LYS A CA 1
ATOM 756 C C . LYS A 1 92 ? 30.821 -0.440 -37.179 1.00 97.88 92 LYS A C 1
ATOM 758 O O . LYS A 1 92 ? 31.924 -0.380 -37.714 1.00 97.88 92 LYS A O 1
ATOM 763 N N . GLU A 1 93 ? 30.113 0.633 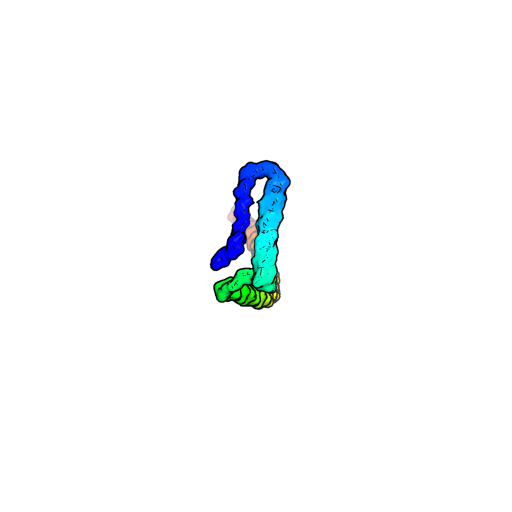-36.840 1.00 98.06 93 GLU A N 1
ATOM 764 C CA . GLU A 1 93 ? 30.568 2.003 -37.080 1.00 98.06 93 GLU A CA 1
ATOM 765 C C . GLU A 1 93 ? 31.858 2.304 -36.303 1.00 98.06 93 GLU A C 1
ATOM 767 O O . GLU A 1 93 ? 32.829 2.816 -36.860 1.00 98.06 93 GLU A O 1
ATOM 772 N N . ARG A 1 94 ? 31.915 1.911 -35.021 1.00 97.62 94 ARG A N 1
ATOM 773 C CA . ARG A 1 94 ? 33.122 2.055 -34.190 1.00 97.62 94 ARG A CA 1
ATOM 774 C C . ARG A 1 94 ? 34.312 1.283 -34.764 1.00 97.62 94 ARG A C 1
ATOM 776 O O . ARG A 1 94 ? 35.420 1.817 -34.784 1.00 97.62 94 ARG A O 1
ATOM 783 N N . ALA A 1 95 ? 34.097 0.060 -35.248 1.00 97.69 95 ALA A N 1
ATOM 784 C CA . ALA A 1 95 ? 35.151 -0.751 -35.855 1.00 97.69 95 ALA A CA 1
ATOM 785 C C . ALA A 1 95 ? 35.676 -0.135 -37.164 1.00 97.69 95 ALA A C 1
ATOM 787 O O . ALA A 1 95 ? 36.890 -0.013 -37.339 1.00 97.69 95 ALA A O 1
ATOM 788 N N . ALA A 1 96 ? 34.773 0.304 -38.047 1.00 97.75 96 ALA A N 1
ATOM 789 C CA . ALA A 1 96 ? 35.127 0.948 -39.310 1.00 97.75 96 ALA A CA 1
ATOM 790 C C . ALA A 1 96 ? 35.900 2.256 -39.086 1.00 97.75 96 ALA A C 1
ATOM 792 O O . ALA A 1 96 ? 36.907 2.508 -39.750 1.00 97.75 96 ALA A O 1
ATOM 793 N N . ARG A 1 97 ? 35.481 3.059 -38.101 1.00 97.50 97 ARG A N 1
ATOM 794 C CA . ARG A 1 97 ? 36.171 4.296 -37.728 1.00 97.50 97 ARG A CA 1
ATOM 795 C C . ARG A 1 97 ? 37.591 4.039 -37.231 1.00 97.50 97 ARG A C 1
ATOM 797 O O . ARG A 1 97 ? 38.512 4.711 -37.682 1.00 97.50 97 ARG A O 1
ATOM 804 N N . LEU A 1 98 ? 37.781 3.051 -36.355 1.00 97.69 98 LEU A N 1
ATOM 805 C CA . LEU A 1 98 ? 39.112 2.702 -35.853 1.00 97.69 98 LEU A CA 1
ATOM 806 C C . LEU A 1 98 ? 40.037 2.237 -36.989 1.00 97.69 98 LEU A C 1
ATOM 808 O O . LEU A 1 98 ? 41.221 2.559 -37.004 1.00 97.69 98 LEU A O 1
ATOM 812 N N . GLU A 1 99 ? 39.510 1.486 -37.958 1.00 97.31 99 GLU A N 1
ATOM 813 C CA . GLU A 1 99 ? 40.282 1.073 -39.131 1.00 97.31 99 GLU A CA 1
ATOM 814 C C . GLU A 1 99 ? 40.658 2.255 -40.032 1.00 97.31 99 GLU A C 1
ATOM 816 O O . GLU A 1 99 ? 41.795 2.329 -40.497 1.00 97.31 99 GLU A O 1
ATOM 821 N N . ALA A 1 100 ? 39.737 3.194 -40.253 1.00 96.12 100 ALA A N 1
ATOM 822 C CA . ALA A 1 100 ? 40.015 4.409 -41.011 1.00 96.12 100 ALA A CA 1
ATOM 823 C C . ALA A 1 100 ? 41.078 5.280 -40.321 1.00 96.12 100 ALA A C 1
ATOM 825 O O . ALA A 1 100 ? 42.004 5.747 -40.980 1.00 96.12 100 ALA A O 1
ATOM 826 N N . GLU A 1 101 ? 40.993 5.444 -38.997 1.00 96.50 101 GLU A N 1
ATOM 827 C CA . GLU A 1 101 ? 41.988 6.172 -38.201 1.00 96.50 101 GLU A CA 1
ATOM 828 C C . GLU A 1 101 ? 43.379 5.520 -38.305 1.00 96.50 101 GLU A C 1
ATOM 830 O O . GLU A 1 101 ? 44.359 6.228 -38.541 1.00 96.50 101 GLU A O 1
ATOM 835 N N . ARG A 1 102 ? 43.473 4.180 -38.250 1.00 96.38 102 ARG A N 1
ATOM 836 C CA . ARG A 1 102 ? 44.742 3.459 -38.485 1.00 96.38 102 ARG A CA 1
ATOM 837 C C . ARG A 1 102 ? 45.319 3.728 -39.874 1.00 96.38 102 ARG A C 1
ATOM 839 O O . ARG A 1 102 ? 46.491 4.076 -39.981 1.00 96.38 102 ARG A O 1
ATOM 846 N N . LYS A 1 103 ? 44.499 3.633 -40.927 1.00 96.81 103 LYS A N 1
ATOM 847 C CA . LYS A 1 103 ? 44.940 3.902 -42.310 1.00 96.81 103 LYS A CA 1
ATOM 848 C C . LYS A 1 103 ? 45.438 5.338 -42.485 1.00 96.81 103 LYS A C 1
ATOM 850 O O . LYS A 1 103 ? 46.409 5.567 -43.197 1.00 96.81 103 LYS A O 1
ATOM 855 N N . ILE A 1 104 ? 44.800 6.310 -41.829 1.00 96.50 104 ILE A N 1
ATOM 856 C CA . ILE A 1 104 ? 45.243 7.712 -41.850 1.00 96.50 104 ILE A CA 1
ATOM 857 C C . ILE A 1 104 ? 46.624 7.864 -41.195 1.00 96.50 104 ILE A C 1
ATOM 859 O O . ILE A 1 104 ? 47.462 8.587 -41.734 1.00 96.50 104 ILE A O 1
ATOM 863 N N . CYS A 1 105 ? 46.876 7.191 -40.066 1.00 93.56 105 CYS A N 1
ATOM 864 C CA . CYS A 1 105 ? 48.197 7.171 -39.428 1.00 93.56 105 CYS A CA 1
ATOM 865 C C . CYS A 1 105 ? 49.262 6.557 -40.345 1.00 93.56 105 CYS A C 1
ATOM 867 O O . CYS A 1 105 ? 50.290 7.182 -40.575 1.00 93.56 105 CYS A O 1
ATOM 869 N N . GLU A 1 106 ? 48.986 5.394 -40.939 1.00 95.12 106 GLU A N 1
ATOM 870 C CA . GLU A 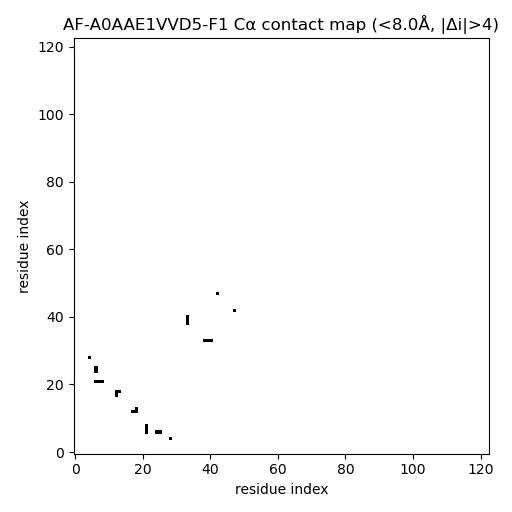1 106 ? 49.917 4.723 -41.859 1.00 95.12 106 GLU A CA 1
ATOM 871 C C . GLU A 1 106 ? 50.268 5.603 -43.069 1.00 95.12 106 GLU A C 1
ATOM 873 O O . GLU A 1 106 ? 51.439 5.745 -43.430 1.00 95.12 106 GLU A O 1
ATOM 878 N N . LEU A 1 107 ? 49.262 6.243 -43.678 1.00 95.00 107 LEU A N 1
ATOM 879 C CA . LEU A 1 107 ? 49.480 7.166 -44.791 1.00 95.00 107 LEU A CA 1
ATOM 880 C C . LEU A 1 107 ? 50.312 8.381 -44.361 1.00 95.00 107 LEU A C 1
ATOM 882 O O . LEU A 1 107 ? 51.212 8.779 -45.101 1.00 95.00 107 LEU A O 1
ATOM 886 N N . ARG A 1 108 ? 50.062 8.940 -43.170 1.00 94.31 108 ARG A N 1
ATOM 887 C CA . ARG A 1 108 ? 50.843 10.060 -42.624 1.00 94.31 108 ARG A CA 1
ATOM 888 C C . ARG A 1 108 ? 52.310 9.680 -42.430 1.00 94.31 108 ARG A C 1
ATOM 890 O O . ARG A 1 108 ? 53.174 10.408 -42.908 1.00 94.31 108 ARG A O 1
ATOM 897 N N . ASP A 1 109 ? 52.578 8.535 -41.811 1.00 94.75 109 ASP A N 1
ATOM 898 C CA . ASP A 1 109 ? 53.943 8.062 -41.560 1.00 94.75 109 ASP A CA 1
ATOM 899 C C . ASP A 1 109 ? 54.696 7.814 -42.876 1.00 94.75 109 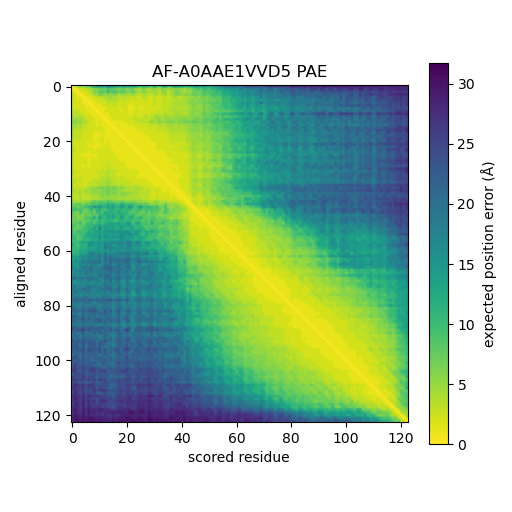ASP A C 1
ATOM 901 O O . ASP A 1 109 ? 55.864 8.186 -43.024 1.00 94.75 109 ASP A O 1
ATOM 905 N N . SER A 1 110 ? 54.016 7.225 -43.869 1.00 92.88 110 SER A N 1
ATOM 906 C CA . SER A 1 110 ? 54.601 6.999 -45.194 1.00 92.88 110 SER A CA 1
ATOM 907 C C . SER A 1 110 ? 54.915 8.311 -45.922 1.00 92.88 110 SER A C 1
ATOM 909 O O . SER A 1 110 ? 55.984 8.431 -46.520 1.00 92.88 110 SER A O 1
ATOM 911 N N . LEU A 1 111 ? 54.043 9.319 -45.810 1.00 93.12 111 LEU A N 1
ATOM 912 C CA . LEU A 1 111 ? 54.249 10.639 -46.401 1.00 93.12 111 LEU A CA 1
ATOM 913 C C . LEU A 1 111 ? 55.439 11.359 -45.758 1.00 93.12 111 LEU A C 1
ATOM 915 O O . LEU A 1 111 ? 56.317 11.834 -46.477 1.00 93.12 111 LEU A O 1
ATOM 919 N N . GLU A 1 112 ? 55.511 11.387 -44.424 1.00 92.50 112 GLU A N 1
ATOM 920 C CA . GLU A 1 112 ? 56.643 11.979 -43.700 1.00 92.50 112 GLU A CA 1
ATOM 921 C C . GLU A 1 112 ? 57.971 11.332 -44.101 1.00 92.50 112 GLU A C 1
ATOM 923 O O . GLU A 1 112 ? 58.973 12.025 -44.289 1.00 92.50 112 GLU A O 1
ATOM 928 N N . LYS A 1 113 ? 57.988 10.005 -44.274 1.00 91.38 113 LYS A N 1
ATOM 929 C CA . LYS A 1 113 ? 59.175 9.291 -44.744 1.00 91.38 113 LYS A CA 1
ATOM 930 C C . LYS A 1 113 ? 59.578 9.730 -46.154 1.00 91.38 113 LYS A C 1
ATOM 932 O O . LYS A 1 113 ? 60.741 10.064 -46.361 1.00 91.38 113 LYS A O 1
ATOM 937 N N . THR A 1 114 ? 58.631 9.791 -47.093 1.00 88.62 114 THR A N 1
ATOM 938 C CA . THR A 1 114 ? 58.927 10.244 -48.464 1.0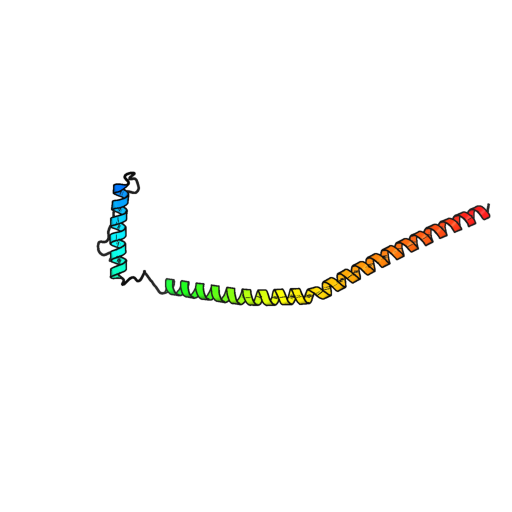0 88.62 114 THR A CA 1
ATOM 939 C C . THR A 1 114 ? 59.418 11.690 -48.515 1.00 88.62 114 THR A C 1
ATOM 941 O O . THR A 1 114 ? 60.345 11.984 -49.261 1.00 88.62 114 THR A O 1
ATOM 944 N N . GLN A 1 115 ? 58.867 12.580 -47.684 1.00 86.31 115 GLN A N 1
ATOM 945 C CA . GLN A 1 115 ? 59.297 13.979 -47.610 1.00 86.31 115 GLN A CA 1
ATOM 946 C C . GLN A 1 115 ? 60.744 14.098 -47.115 1.00 86.31 115 GLN A C 1
ATOM 948 O O . GLN A 1 115 ? 61.558 14.758 -47.763 1.00 86.31 115 GLN A O 1
ATOM 953 N N . ARG A 1 116 ? 61.101 13.377 -46.040 1.00 82.25 116 ARG A N 1
ATOM 954 C CA . ARG A 1 116 ? 62.482 13.335 -45.524 1.00 82.25 116 ARG A CA 1
ATOM 955 C C . ARG A 1 116 ? 63.473 12.799 -46.561 1.00 82.25 116 ARG A C 1
ATOM 957 O O . ARG A 1 116 ? 64.579 13.317 -46.672 1.00 82.25 116 ARG A O 1
ATOM 964 N N . GLU A 1 117 ? 63.090 11.783 -47.334 1.00 81.44 117 GLU A N 1
ATOM 965 C CA . GLU A 1 117 ? 63.935 11.219 -48.398 1.00 81.44 117 GLU A CA 1
ATOM 966 C C . GLU A 1 117 ? 64.129 12.200 -49.569 1.00 81.44 117 GLU A C 1
ATOM 968 O O . GLU A 1 117 ? 65.235 12.308 -50.100 1.00 81.44 117 GLU A O 1
ATOM 973 N N . THR A 1 118 ? 63.098 12.967 -49.941 1.00 77.00 118 THR A N 1
ATOM 974 C CA . THR A 1 118 ? 63.210 13.991 -50.995 1.00 77.00 118 THR A CA 1
ATOM 975 C C . THR A 1 118 ? 64.014 15.225 -50.579 1.00 77.00 118 THR A C 1
ATOM 977 O O . THR A 1 118 ? 64.667 15.826 -51.426 1.00 77.00 118 THR A O 1
ATOM 980 N N . GLU A 1 119 ? 64.012 15.590 -49.294 1.00 68.69 119 GLU A N 1
ATOM 981 C CA . GLU A 1 119 ? 64.785 16.726 -48.769 1.00 68.69 119 GLU A CA 1
ATOM 982 C C . GLU A 1 119 ? 66.288 16.415 -48.665 1.00 68.69 119 GLU A C 1
ATOM 984 O O . GLU A 1 119 ? 67.109 17.275 -48.968 1.00 68.69 119 GLU A O 1
ATOM 989 N N . VAL A 1 120 ? 66.660 15.177 -48.314 1.00 63.75 120 VAL A N 1
ATOM 990 C CA . VAL A 1 120 ? 68.068 14.731 -48.232 1.00 63.75 120 VAL A CA 1
ATOM 991 C C . VAL A 1 120 ? 68.687 14.486 -49.616 1.00 63.75 120 VAL A C 1
ATOM 993 O O . VAL A 1 120 ? 69.898 14.586 -49.774 1.00 63.75 120 VAL A O 1
ATOM 996 N N . GLY A 1 121 ? 67.879 14.190 -50.640 1.00 57.41 121 GLY A N 1
ATOM 997 C CA . GLY A 1 121 ? 68.350 14.006 -52.019 1.00 57.41 121 GLY A CA 1
ATOM 998 C C . GLY A 1 121 ? 68.637 15.302 -52.795 1.00 57.41 121 GLY A C 1
ATOM 999 O O . GLY A 1 121 ? 69.118 15.227 -53.925 1.00 57.41 121 GLY A O 1
ATOM 1000 N N . LEU A 1 122 ? 68.319 16.471 -52.225 1.00 52.81 122 LEU A N 1
ATOM 1001 C CA . LEU A 1 122 ? 68.460 17.797 -52.851 1.00 52.81 122 LEU A CA 1
ATOM 1002 C C . LEU A 1 122 ? 69.545 18.687 -52.205 1.00 52.81 122 LEU A C 1
ATOM 1004 O O . LEU A 1 122 ? 69.710 19.833 -52.628 1.00 52.81 122 LEU A O 1
ATOM 1008 N N . THR A 1 123 ? 70.293 18.169 -51.225 1.00 49.59 123 THR A N 1
ATOM 1009 C CA . THR A 1 123 ? 71.480 18.798 -50.604 1.00 49.59 123 THR A CA 1
ATOM 1010 C C . THR A 1 123 ? 72.742 18.020 -50.923 1.00 49.59 123 THR A C 1
ATOM 1012 O O . THR A 1 123 ? 73.756 18.663 -51.268 1.00 49.59 123 THR A O 1
#

Secondary structure (DSSP, 8-state):
--TT------TT---HHHHHHHHHHHHHHHHHHHHHTTTPPP--HHHHHHHHHHHHHHHHHHHHHHHHHHHHHHHHHHHHHHHHHHHHHHHHHHHHHHHHHHHHHHHHHHHHHHHHHHHHTT-

Sequence (123 aa):
MCGNRQVIFDNKTKDQMKKAEQLRELLFHVNMVVQKNGGKPYTNDVIEEVKVTELKEQLQRWSFEEQHKGITETVKSKLKEPLHSLEKQLEKERAARLEAERKICELRDSLEKTQRETEVGLT